Protein AF-A0A7X7PB90-F1 (afdb_monomer)

Nearest PDB structures (foldseek):
  7yny-assembly1_H  TM=3.281E-01  e=5.242E+00  Helicoverpa armigera nucleopolyhedrovirus
  7a5i-assembly1_a3  TM=3.169E-01  e=9.007E+00  Homo sapiens

pLDDT: mean 92.81, std 6.09, range [58.84, 97.69]

Sequence (81 aa):
GFVHFNVPGQSRKFEVQTVGPHIRFTSGRWAQGEARRTQLVLIGVGMDGDAVLRALGECVAENDDADTGAMLGVHRYTAAV

Radius of gyration: 13.62 Å; Cα contacts (8 Å, |Δi|>4): 87; chains: 1; bounding box: 30×26×36 Å

Structure (mmCIF, N/CA/C/O backbone):
data_AF-A0A7X7PB90-F1
#
_entry.id   AF-A0A7X7PB90-F1
#
loop_
_atom_site.group_PDB
_atom_site.id
_atom_site.type_symbol
_atom_site.label_atom_id
_atom_site.label_alt_id
_atom_site.label_comp_id
_atom_site.label_asym_id
_atom_site.label_entity_id
_atom_site.label_seq_id
_atom_site.pdbx_PDB_ins_code
_atom_site.Cartn_x
_atom_site.Cartn_y
_atom_site.Cartn_z
_atom_site.occupancy
_atom_site.B_iso_or_equiv
_atom_site.auth_seq_id
_atom_site.auth_comp_id
_atom_site.auth_asym_id
_atom_site.auth_atom_id
_atom_site.pdbx_PDB_model_num
ATOM 1 N N . GLY A 1 1 ? -4.449 -4.345 -3.557 1.00 96.75 1 GLY A N 1
ATOM 2 C CA . GLY A 1 1 ? -3.782 -5.112 -2.482 1.00 96.75 1 GLY A CA 1
ATOM 3 C C . GLY A 1 1 ? -4.072 -4.470 -1.141 1.00 96.75 1 GLY A C 1
ATOM 4 O O . GLY A 1 1 ? -4.829 -3.509 -1.099 1.00 96.75 1 GLY A O 1
ATOM 5 N N . PHE A 1 2 ? -3.475 -4.964 -0.061 1.00 97.25 2 PHE A N 1
ATOM 6 C CA . PHE A 1 2 ? -3.639 -4.421 1.288 1.00 97.25 2 PHE A CA 1
ATOM 7 C C . PHE A 1 2 ? -2.292 -4.070 1.905 1.00 97.25 2 PHE A C 1
ATOM 9 O O . PHE A 1 2 ? -1.324 -4.803 1.713 1.00 97.25 2 PHE A O 1
ATOM 16 N N . VAL A 1 3 ? -2.248 -2.978 2.664 1.00 96.69 3 VAL A N 1
ATOM 17 C CA . VAL A 1 3 ? -1.065 -2.534 3.404 1.00 96.69 3 VAL A CA 1
ATOM 18 C C . VAL A 1 3 ? -1.410 -2.414 4.883 1.00 96.69 3 VAL A C 1
ATOM 20 O O . VAL A 1 3 ? -2.464 -1.883 5.253 1.00 96.69 3 VAL A O 1
ATOM 23 N N . HIS A 1 4 ? -0.510 -2.925 5.716 1.00 95.25 4 HIS A N 1
ATOM 24 C CA . HIS A 1 4 ? -0.489 -2.696 7.152 1.00 95.25 4 HIS A CA 1
ATOM 25 C C . HIS A 1 4 ? 0.664 -1.740 7.468 1.00 95.25 4 HIS A C 1
ATOM 27 O O . HIS A 1 4 ? 1.814 -2.049 7.162 1.00 95.25 4 HIS A O 1
ATOM 33 N N . PHE A 1 5 ? 0.352 -0.577 8.040 1.00 93.75 5 PHE A N 1
ATOM 34 C CA . PHE A 1 5 ? 1.351 0.427 8.403 1.00 93.75 5 PHE A CA 1
ATOM 35 C C . PHE A 1 5 ? 1.703 0.302 9.879 1.00 93.75 5 PHE A C 1
ATOM 37 O O . PHE A 1 5 ? 0.814 0.385 10.728 1.00 93.75 5 PHE A O 1
ATOM 44 N N . ASN A 1 6 ? 2.994 0.143 10.169 1.00 92.25 6 ASN A N 1
ATOM 45 C CA . ASN A 1 6 ? 3.512 0.091 11.529 1.00 92.25 6 ASN A CA 1
ATOM 46 C C . ASN A 1 6 ? 3.737 1.507 12.080 1.00 92.25 6 ASN A C 1
ATOM 48 O O . ASN A 1 6 ? 4.865 1.970 12.195 1.00 92.25 6 ASN A O 1
ATOM 52 N N . VAL A 1 7 ? 2.645 2.233 12.327 1.00 91.75 7 VAL A N 1
ATOM 53 C CA . VAL A 1 7 ? 2.677 3.592 12.887 1.00 91.75 7 VAL A CA 1
ATOM 54 C C . VAL A 1 7 ? 1.901 3.594 14.203 1.00 91.75 7 VAL A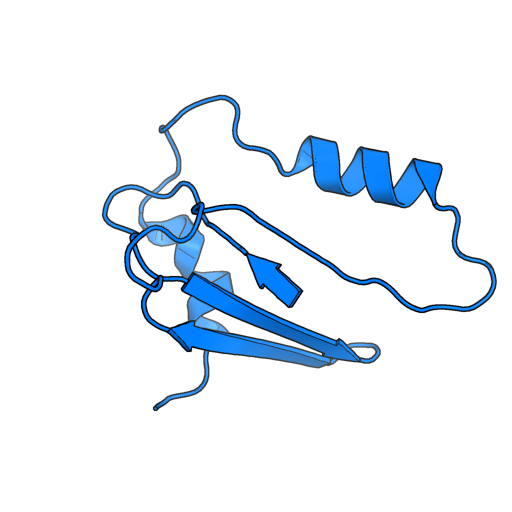 C 1
ATOM 56 O O . VAL A 1 7 ? 0.781 3.068 14.229 1.00 91.75 7 VAL A O 1
ATOM 59 N N . PRO A 1 8 ? 2.432 4.185 15.289 1.00 89.12 8 PRO A N 1
ATOM 60 C CA . PRO A 1 8 ? 1.737 4.240 16.571 1.00 89.12 8 PRO A CA 1
ATOM 61 C C . PRO A 1 8 ? 0.294 4.752 16.447 1.00 89.12 8 PRO A C 1
ATOM 63 O O . PRO A 1 8 ? 0.013 5.759 15.799 1.00 89.12 8 PRO A O 1
ATOM 66 N N . GLY A 1 9 ? -0.653 4.027 17.050 1.00 88.75 9 GLY A N 1
ATOM 67 C CA . GLY A 1 9 ? -2.084 4.354 17.002 1.00 88.75 9 GLY A CA 1
ATOM 68 C C . GLY A 1 9 ? -2.803 3.965 15.701 1.00 88.75 9 GLY A C 1
ATOM 69 O O . GLY A 1 9 ? -4.036 4.004 15.653 1.00 88.75 9 GLY A O 1
ATOM 70 N N . GLN A 1 10 ? -2.084 3.523 14.666 1.00 91.50 10 GLN A N 1
ATOM 71 C CA . GLN A 1 10 ? -2.693 3.002 13.449 1.00 91.50 10 GLN A CA 1
ATOM 72 C C . GLN A 1 10 ? -3.087 1.530 13.620 1.00 91.50 10 GLN A C 1
ATOM 74 O O . GLN A 1 10 ? -2.276 0.671 13.939 1.00 91.50 10 GLN A O 1
ATOM 79 N N . SER A 1 11 ? -4.359 1.222 13.377 1.00 92.38 11 SER A N 1
ATOM 80 C CA . SER A 1 11 ? -4.900 -0.144 13.477 1.00 92.38 11 SER A CA 1
ATOM 81 C C . SER A 1 11 ? -5.787 -0.532 12.296 1.00 92.38 11 SER A C 1
ATOM 83 O O . SER A 1 11 ? -6.334 -1.636 12.258 1.00 92.38 11 SER A O 1
ATOM 85 N N . ARG A 1 12 ? -5.970 0.373 11.332 1.00 95.00 12 ARG A N 1
ATOM 86 C CA . ARG A 1 12 ? -6.819 0.167 10.161 1.00 95.00 12 ARG A CA 1
ATOM 87 C C . ARG A 1 12 ? -6.110 -0.698 9.125 1.00 95.00 12 ARG A C 1
ATOM 89 O O . ARG A 1 12 ? -4.885 -0.754 9.045 1.00 95.00 12 ARG A O 1
ATOM 96 N N . LYS A 1 13 ? -6.923 -1.355 8.308 1.00 96.81 13 LYS A N 1
ATOM 97 C CA . LYS A 1 13 ? -6.502 -1.984 7.060 1.00 96.81 13 LYS A CA 1
ATOM 98 C C . LYS A 1 13 ? -6.586 -0.935 5.961 1.00 96.81 13 LYS A C 1
ATOM 100 O O . LYS A 1 13 ? -7.589 -0.225 5.896 1.00 96.81 13 LYS A O 1
ATOM 105 N N . PHE A 1 14 ? -5.589 -0.851 5.091 1.00 97.25 14 PHE A N 1
ATOM 106 C CA . PHE A 1 14 ? -5.664 0.016 3.919 1.00 97.25 14 PHE A CA 1
ATOM 107 C C . PHE A 1 14 ? -5.664 -0.831 2.661 1.00 97.25 14 PHE A C 1
ATOM 109 O O . PHE A 1 14 ? -4.701 -1.543 2.390 1.00 97.25 14 PHE A O 1
ATOM 116 N N . GLU A 1 15 ? -6.742 -0.758 1.889 1.00 97.38 15 GLU A N 1
ATOM 117 C CA . GLU A 1 15 ? -6.699 -1.211 0.506 1.00 97.38 15 GLU A CA 1
ATOM 118 C C . GLU A 1 15 ? -5.939 -0.177 -0.318 1.00 97.38 15 GLU A C 1
ATOM 120 O O . GLU A 1 15 ? -6.219 1.016 -0.214 1.00 97.38 15 GLU A O 1
ATOM 125 N N . VAL A 1 16 ? -4.985 -0.640 -1.121 1.00 97.25 16 VAL A N 1
ATOM 126 C CA . VAL A 1 16 ? -4.230 0.177 -2.069 1.00 97.25 16 VAL A CA 1
ATOM 127 C C . VAL A 1 16 ? -4.460 -0.325 -3.484 1.00 97.25 16 VAL A C 1
ATOM 129 O O . VAL A 1 16 ? -4.402 -1.531 -3.760 1.00 97.25 16 VAL A O 1
ATOM 132 N N . GLN A 1 17 ? -4.692 0.621 -4.382 1.00 96.44 17 GLN A N 1
ATOM 133 C CA . GLN A 1 17 ? -4.789 0.392 -5.812 1.00 96.44 17 GLN A CA 1
ATOM 134 C C . GLN A 1 17 ? -3.897 1.407 -6.520 1.00 96.44 17 GLN A C 1
ATOM 136 O O . GLN A 1 17 ? -3.900 2.590 -6.172 1.00 96.44 17 GLN A O 1
ATOM 141 N N . THR A 1 18 ? -3.123 0.931 -7.492 1.00 95.38 18 THR A N 1
ATOM 142 C CA . THR A 1 18 ? -2.270 1.778 -8.324 1.00 95.38 18 THR A CA 1
ATOM 143 C C . THR A 1 18 ? -2.349 1.350 -9.783 1.00 95.38 18 THR A C 1
ATOM 145 O O . THR A 1 18 ? -2.363 0.153 -10.075 1.00 95.38 18 THR A O 1
ATOM 148 N N . VAL A 1 19 ? -2.437 2.327 -10.687 1.00 94.75 19 VAL A N 1
ATOM 149 C CA . VAL A 1 19 ? -2.408 2.136 -12.144 1.00 94.75 19 VAL A CA 1
ATOM 150 C C . VAL A 1 19 ? -1.616 3.287 -12.759 1.00 94.75 19 VAL A C 1
ATOM 152 O O . VAL A 1 19 ? -2.046 4.443 -12.729 1.00 94.75 19 VAL A O 1
ATOM 155 N N . GLY A 1 20 ? -0.443 2.979 -13.315 1.00 90.75 20 GLY A N 1
ATOM 156 C CA . GLY A 1 20 ? 0.487 4.003 -13.791 1.00 90.75 20 GLY A CA 1
ATOM 157 C C . GLY A 1 20 ? 0.830 4.996 -12.667 1.00 90.75 20 GLY A C 1
ATOM 158 O O . GLY A 1 20 ? 1.268 4.560 -11.605 1.00 90.75 20 GLY A O 1
ATOM 159 N N . PRO A 1 21 ? 0.627 6.314 -12.857 1.00 92.44 21 PRO A N 1
ATOM 160 C CA . PRO A 1 21 ? 0.921 7.315 -11.831 1.00 92.44 21 PRO A CA 1
ATOM 161 C C . PRO A 1 21 ? -0.195 7.493 -10.788 1.00 92.44 21 PRO A C 1
ATOM 163 O O . PRO A 1 21 ? -0.028 8.263 -9.845 1.00 92.44 21 PRO A O 1
ATOM 166 N N . HIS A 1 22 ? -1.353 6.846 -10.957 1.00 94.12 22 HIS A N 1
ATOM 167 C CA . HIS A 1 22 ? -2.485 7.029 -10.050 1.00 94.12 22 HIS A CA 1
ATOM 168 C C . HIS A 1 22 ? -2.396 6.073 -8.871 1.00 94.12 22 HIS A C 1
ATOM 170 O O . HIS A 1 22 ? -2.311 4.866 -9.074 1.00 94.12 22 HIS A O 1
ATOM 176 N N . ILE A 1 23 ? -2.516 6.607 -7.653 1.00 95.56 23 ILE A N 1
ATOM 177 C CA . ILE A 1 23 ? -2.611 5.835 -6.414 1.00 95.56 23 ILE A CA 1
ATOM 178 C C . ILE A 1 23 ? -3.854 6.243 -5.625 1.00 95.56 23 ILE A C 1
ATOM 180 O O . ILE A 1 23 ? -4.182 7.426 -5.515 1.00 95.56 23 ILE A O 1
ATOM 184 N N . ARG A 1 24 ? -4.542 5.255 -5.054 1.00 96.31 24 ARG A N 1
ATOM 185 C CA . ARG A 1 24 ? -5.676 5.470 -4.154 1.00 96.31 24 ARG A CA 1
ATOM 186 C C . ARG A 1 24 ? -5.616 4.498 -2.990 1.00 96.31 24 ARG A C 1
ATOM 188 O O . ARG A 1 24 ? -5.357 3.309 -3.179 1.00 96.31 24 ARG A O 1
ATOM 195 N N . PHE A 1 25 ? -5.940 5.009 -1.807 1.00 97.69 25 PHE A N 1
ATOM 196 C CA . PHE A 1 25 ? -6.169 4.207 -0.615 1.00 97.69 25 PHE A CA 1
ATOM 197 C C . PHE A 1 25 ? -7.644 4.219 -0.210 1.00 97.69 25 PHE A C 1
ATOM 199 O O . PHE A 1 25 ? -8.373 5.189 -0.427 1.00 97.69 25 PHE A O 1
ATOM 206 N N . THR A 1 26 ? -8.101 3.137 0.410 1.00 96.88 26 THR A N 1
ATOM 207 C CA . THR A 1 26 ? -9.388 3.070 1.116 1.00 96.88 26 THR A CA 1
ATOM 208 C C . THR A 1 26 ? -9.164 2.455 2.485 1.00 96.88 26 THR A C 1
ATOM 210 O O . THR A 1 26 ? -8.565 1.386 2.601 1.00 96.88 26 THR A O 1
ATOM 213 N N . SER A 1 27 ? -9.619 3.144 3.534 1.00 95.81 27 SER A N 1
ATOM 214 C CA . SER A 1 27 ? -9.455 2.658 4.903 1.00 95.81 27 SER A CA 1
ATOM 215 C C . SER A 1 27 ? -10.592 1.710 5.287 1.00 95.81 27 SER A C 1
ATOM 217 O O . SER A 1 27 ? -11.770 2.0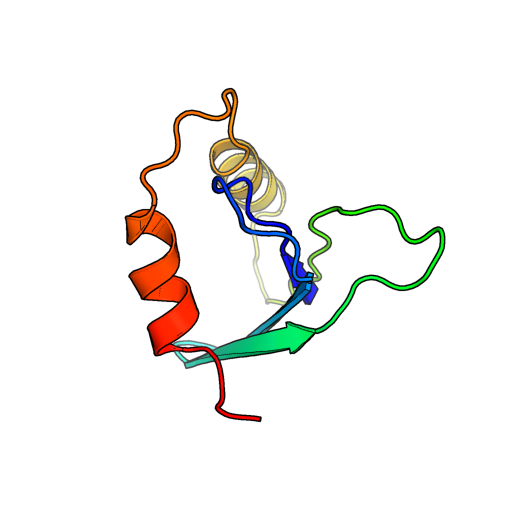07 5.114 1.00 95.81 27 SER A O 1
ATOM 219 N N . GLY A 1 28 ? -10.245 0.587 5.899 1.00 95.00 28 GLY A N 1
ATOM 220 C CA . GLY A 1 28 ? -11.169 -0.442 6.360 1.00 95.00 28 GLY A CA 1
ATOM 221 C C . GLY A 1 28 ? -10.784 -0.960 7.740 1.00 95.00 28 GLY A C 1
ATOM 222 O O . GLY A 1 28 ? -9.769 -0.560 8.318 1.00 95.00 28 GLY A O 1
ATOM 223 N N . ARG A 1 29 ? -11.617 -1.835 8.296 1.00 95.56 29 ARG A N 1
ATOM 224 C CA . ARG A 1 29 ? -11.287 -2.604 9.501 1.00 95.56 29 ARG A CA 1
ATOM 225 C C . ARG A 1 29 ? -10.754 -3.970 9.075 1.00 95.56 29 ARG A C 1
ATOM 227 O O . ARG A 1 29 ? -11.191 -4.502 8.059 1.00 95.56 29 ARG A O 1
ATOM 234 N N . TRP A 1 30 ? -9.828 -4.520 9.850 1.00 96.69 30 TRP A N 1
ATOM 235 C CA . TRP A 1 30 ? -9.471 -5.934 9.739 1.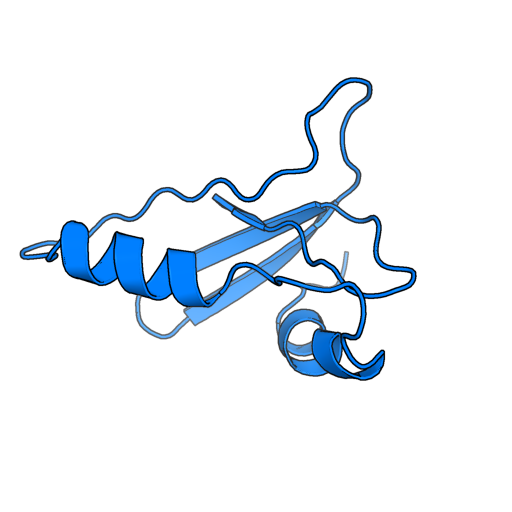00 96.69 30 TRP A CA 1
ATOM 236 C C . TRP A 1 30 ? -10.661 -6.789 10.173 1.00 96.69 30 TRP A C 1
ATOM 238 O O . TRP A 1 30 ? -11.336 -6.442 11.148 1.00 96.69 30 TRP A O 1
ATOM 248 N N . ALA A 1 31 ? -10.923 -7.885 9.465 1.00 95.50 31 ALA A N 1
ATOM 249 C CA . ALA A 1 31 ? -11.927 -8.844 9.901 1.00 95.50 31 ALA A CA 1
ATOM 250 C C . ALA A 1 31 ? -11.457 -9.591 11.161 1.00 95.50 31 ALA A C 1
ATOM 252 O O . ALA A 1 31 ? -10.264 -9.657 11.474 1.00 95.50 31 ALA A O 1
ATOM 253 N N . GLN A 1 32 ? -12.401 -10.165 11.907 1.00 95.94 32 GLN A N 1
ATOM 254 C CA . GLN A 1 32 ? -12.061 -10.980 13.070 1.00 95.94 32 GLN A CA 1
ATOM 255 C C . GLN A 1 32 ? -11.223 -12.191 12.634 1.00 95.94 32 GLN A C 1
ATOM 257 O O . GLN A 1 32 ? -11.604 -12.914 11.719 1.00 95.94 32 GLN A O 1
ATOM 262 N N . GLY A 1 33 ? -10.075 -12.398 13.284 1.00 95.19 33 GLY A N 1
ATOM 263 C CA . GLY A 1 33 ? -9.143 -13.482 12.951 1.00 95.19 33 GLY A CA 1
ATOM 264 C C . GLY A 1 33 ? -8.304 -13.249 11.689 1.00 95.19 33 GLY A C 1
ATOM 265 O O . GLY A 1 33 ? -7.467 -14.085 11.359 1.00 95.19 33 GLY A O 1
ATOM 266 N N . GLU A 1 34 ? -8.479 -12.124 10.990 1.00 95.50 34 GLU A N 1
ATOM 267 C CA . GLU A 1 34 ? -7.647 -11.788 9.838 1.00 95.50 34 GLU A CA 1
ATOM 268 C C . GLU A 1 34 ? -6.236 -11.390 10.289 1.00 95.50 34 GLU A C 1
ATOM 270 O O . GLU A 1 34 ? -6.056 -10.529 11.155 1.00 95.50 34 GLU A O 1
ATOM 275 N N . ALA A 1 35 ? -5.218 -11.996 9.675 1.00 93.81 35 ALA A N 1
ATOM 276 C CA . ALA A 1 35 ? -3.833 -11.614 9.911 1.00 93.81 35 ALA A CA 1
ATOM 277 C C . ALA A 1 35 ? -3.581 -10.185 9.402 1.00 93.81 35 ALA A C 1
ATOM 279 O O . ALA A 1 35 ? -3.781 -9.890 8.222 1.00 93.81 35 ALA A O 1
ATOM 280 N N . ARG A 1 36 ? -3.088 -9.309 10.283 1.00 94.19 36 ARG A N 1
ATOM 281 C CA . ARG A 1 36 ? -2.722 -7.928 9.941 1.00 94.19 36 ARG A CA 1
ATOM 282 C C . ARG A 1 36 ? -1.392 -7.909 9.195 1.00 94.19 36 ARG A C 1
ATOM 284 O O . ARG A 1 36 ? -0.335 -7.777 9.802 1.00 94.19 36 ARG A O 1
ATOM 291 N N . ARG A 1 37 ? -1.442 -8.095 7.878 1.00 94.38 37 ARG A N 1
ATOM 292 C CA . ARG A 1 37 ? -0.251 -8.144 7.022 1.00 94.38 37 ARG A CA 1
ATOM 293 C C . ARG A 1 37 ? -0.439 -7.382 5.720 1.00 94.38 37 ARG A C 1
ATOM 295 O O . ARG A 1 37 ? -1.549 -7.260 5.205 1.00 94.38 37 ARG A O 1
ATOM 302 N N . THR A 1 38 ? 0.675 -6.929 5.163 1.00 96.31 38 THR A N 1
ATOM 303 C CA . THR A 1 38 ? 0.720 -6.400 3.802 1.00 96.31 38 THR A CA 1
ATOM 304 C C . THR A 1 38 ? 0.645 -7.557 2.806 1.00 96.31 38 THR A C 1
ATOM 306 O O . THR A 1 38 ? 1.369 -8.543 2.923 1.00 96.31 38 THR A O 1
ATOM 309 N N . GLN A 1 39 ? -0.258 -7.453 1.833 1.00 96.25 39 GLN A N 1
ATOM 310 C CA . GLN A 1 39 ? -0.417 -8.411 0.739 1.00 96.25 39 GLN A CA 1
ATOM 311 C C . GLN A 1 39 ? -0.674 -7.657 -0.556 1.00 96.25 39 GLN A C 1
ATOM 313 O O . GLN A 1 39 ? -1.714 -7.013 -0.723 1.00 96.25 39 GLN A O 1
ATOM 318 N N . LEU A 1 40 ? 0.261 -7.753 -1.491 1.00 96.88 40 LEU A N 1
ATOM 319 C CA . LEU A 1 40 ? 0.213 -7.029 -2.752 1.00 96.88 40 LEU A CA 1
ATOM 320 C C . LEU A 1 40 ? 0.181 -8.014 -3.919 1.00 96.88 40 LEU A C 1
ATOM 322 O O . LEU A 1 40 ? 0.770 -9.088 -3.860 1.00 96.88 40 LEU A O 1
ATOM 326 N N . VAL A 1 41 ? -0.525 -7.622 -4.974 1.00 96.25 41 VAL A N 1
ATOM 327 C CA . VAL A 1 41 ? -0.468 -8.264 -6.287 1.00 96.25 41 VAL A CA 1
ATOM 328 C C . VAL A 1 41 ? 0.023 -7.188 -7.235 1.00 96.25 41 VAL A C 1
ATOM 330 O O . VAL A 1 41 ? -0.524 -6.084 -7.244 1.00 96.25 41 VAL A O 1
ATOM 333 N N . LEU A 1 42 ? 1.073 -7.500 -7.980 1.00 95.00 42 LEU A N 1
ATOM 334 C CA . LEU A 1 42 ? 1.728 -6.579 -8.894 1.00 95.00 42 LEU A CA 1
ATOM 335 C C . LEU A 1 42 ? 1.657 -7.177 -10.294 1.00 95.00 42 LEU A C 1
ATOM 337 O O . LEU A 1 42 ? 1.907 -8.367 -10.472 1.00 95.00 42 LEU A O 1
ATOM 341 N N . ILE A 1 43 ? 1.264 -6.360 -11.266 1.00 93.75 43 ILE A N 1
ATOM 342 C CA . ILE A 1 43 ? 1.017 -6.792 -12.639 1.00 93.75 43 ILE A CA 1
ATOM 343 C C . ILE A 1 43 ? 1.704 -5.795 -13.563 1.00 93.75 43 ILE A C 1
ATOM 345 O O . ILE A 1 43 ? 1.437 -4.597 -13.495 1.00 93.75 43 ILE A O 1
ATOM 349 N N . GLY A 1 44 ? 2.570 -6.297 -14.435 1.00 92.19 44 GLY A N 1
ATOM 350 C CA . GLY A 1 44 ? 3.303 -5.487 -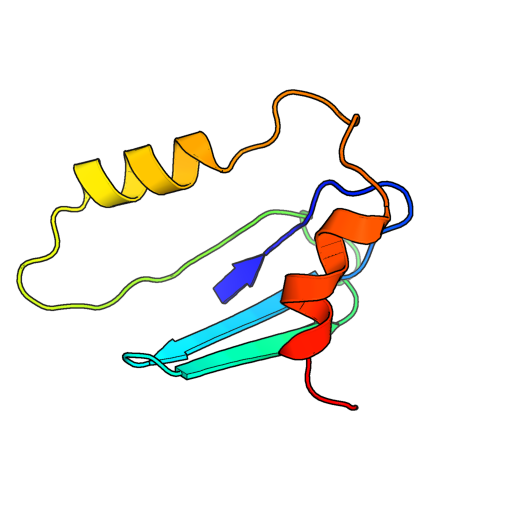15.395 1.00 92.19 44 GLY A CA 1
ATOM 351 C C . GLY A 1 44 ? 4.102 -6.354 -16.360 1.00 92.19 44 GLY A C 1
ATOM 352 O O . GLY A 1 44 ? 4.403 -7.513 -16.078 1.00 92.19 44 GLY A O 1
ATOM 353 N N . VAL A 1 45 ? 4.426 -5.789 -17.519 1.00 95.75 45 VAL A N 1
ATOM 354 C CA . VAL A 1 45 ? 5.237 -6.449 -18.550 1.00 95.75 45 VAL A CA 1
ATOM 355 C C . VAL A 1 45 ? 6.708 -6.119 -18.314 1.00 95.75 45 VAL A C 1
ATOM 357 O O . VAL A 1 45 ? 7.040 -4.964 -18.067 1.00 95.75 45 VAL A O 1
ATOM 360 N N . GLY A 1 46 ? 7.586 -7.125 -18.398 1.00 95.56 46 GLY A N 1
ATOM 361 C CA . GLY A 1 46 ? 9.034 -6.936 -18.236 1.00 95.56 46 GLY A CA 1
ATOM 362 C C . GLY A 1 46 ? 9.466 -6.573 -16.813 1.00 95.56 46 GLY A C 1
ATOM 363 O O . GLY A 1 46 ? 10.514 -5.963 -16.632 1.00 95.56 46 GLY A O 1
ATOM 364 N N . MET A 1 47 ? 8.653 -6.905 -15.807 1.00 93.75 47 MET A N 1
ATOM 365 C CA . MET A 1 47 ? 8.999 -6.656 -14.411 1.00 93.75 47 MET A CA 1
ATOM 366 C C . MET A 1 47 ? 10.143 -7.558 -13.944 1.00 93.75 47 MET A C 1
ATOM 368 O O . MET A 1 47 ? 10.102 -8.772 -14.137 1.00 93.75 47 MET A O 1
ATOM 372 N N . ASP A 1 48 ? 11.103 -6.962 -13.243 1.00 96.69 48 ASP A N 1
ATOM 373 C CA . ASP A 1 48 ? 12.085 -7.685 -12.439 1.00 96.69 48 ASP A CA 1
ATOM 374 C C . ASP A 1 48 ? 11.472 -8.008 -11.066 1.00 96.69 48 ASP A C 1
ATOM 376 O O . ASP A 1 48 ? 11.303 -7.129 -10.217 1.00 96.69 48 ASP A O 1
ATOM 380 N N . GLY A 1 49 ? 11.081 -9.268 -10.869 1.00 95.38 49 GLY A N 1
ATOM 381 C CA . GLY A 1 49 ? 10.435 -9.717 -9.635 1.00 95.38 49 GLY A CA 1
ATOM 382 C C . GLY A 1 49 ? 11.334 -9.607 -8.403 1.00 95.38 49 GLY A C 1
ATOM 383 O O . GLY A 1 49 ? 10.858 -9.197 -7.345 1.00 95.38 49 GLY A O 1
ATOM 384 N N . ASP A 1 50 ? 12.625 -9.904 -8.540 1.00 96.69 50 ASP A N 1
ATOM 385 C CA . ASP A 1 50 ? 13.567 -9.902 -7.418 1.00 96.69 50 ASP A CA 1
ATOM 386 C C . ASP A 1 50 ? 13.877 -8.475 -6.973 1.00 96.69 50 ASP A C 1
ATOM 388 O O . ASP A 1 50 ? 13.872 -8.176 -5.775 1.00 96.69 50 ASP A O 1
ATOM 392 N N . ALA A 1 51 ? 14.064 -7.558 -7.927 1.00 97.06 51 ALA A N 1
ATOM 393 C CA . ALA A 1 51 ? 14.226 -6.142 -7.615 1.00 97.06 51 ALA A CA 1
ATOM 394 C C . ALA A 1 51 ? 12.999 -5.578 -6.883 1.00 97.06 51 ALA A C 1
ATOM 396 O O . ALA A 1 51 ? 13.148 -4.799 -5.939 1.00 97.06 51 ALA A O 1
ATOM 397 N N . VAL A 1 52 ? 11.795 -5.991 -7.285 1.00 95.44 52 VAL A N 1
ATOM 398 C CA . VAL A 1 52 ? 10.552 -5.563 -6.638 1.00 95.44 52 VAL A CA 1
ATOM 399 C C . VAL A 1 52 ? 10.413 -6.150 -5.236 1.00 95.44 52 VAL A C 1
ATOM 401 O O . VAL A 1 52 ? 10.076 -5.418 -4.306 1.00 95.44 52 VAL A O 1
ATOM 404 N N . LEU A 1 53 ? 10.701 -7.440 -5.054 1.00 95.31 53 LEU A N 1
ATOM 405 C CA . LEU A 1 53 ? 10.673 -8.072 -3.734 1.00 95.31 53 LEU A CA 1
ATOM 406 C C . LEU A 1 53 ? 11.681 -7.429 -2.780 1.00 95.31 53 LEU A C 1
ATOM 408 O O . LEU A 1 53 ? 11.331 -7.154 -1.634 1.00 95.31 53 LEU A O 1
ATOM 412 N N . ARG A 1 54 ? 12.892 -7.121 -3.256 1.00 96.94 54 ARG A N 1
ATOM 413 C CA . ARG A 1 54 ? 13.901 -6.403 -2.470 1.00 96.94 54 ARG A CA 1
ATOM 414 C C . ARG A 1 54 ? 13.410 -5.016 -2.054 1.00 96.94 54 ARG A C 1
ATOM 416 O O . ARG A 1 54 ? 13.449 -4.703 -0.870 1.00 96.94 54 ARG A O 1
ATOM 423 N N . ALA A 1 55 ? 12.892 -4.22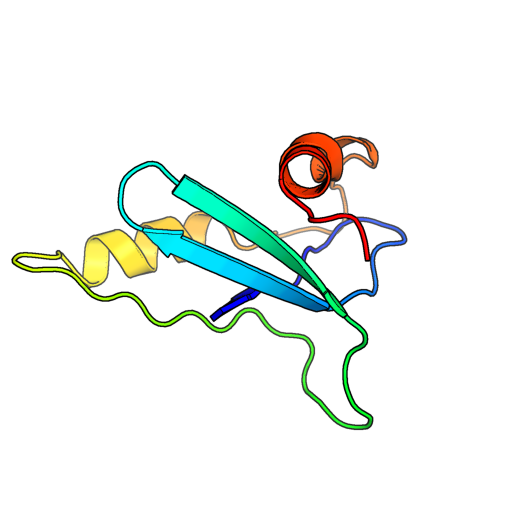2 -2.991 1.00 96.69 55 ALA A N 1
ATOM 424 C CA . ALA A 1 55 ? 12.377 -2.883 -2.693 1.00 96.69 55 ALA A CA 1
ATOM 425 C C . ALA A 1 55 ? 11.198 -2.910 -1.699 1.00 96.69 55 ALA A C 1
ATOM 427 O O . ALA A 1 55 ? 11.090 -2.050 -0.829 1.00 96.69 55 ALA A O 1
ATOM 428 N N . LEU A 1 56 ? 10.318 -3.914 -1.791 1.00 95.19 56 LEU A N 1
ATOM 429 C CA . LEU A 1 56 ? 9.253 -4.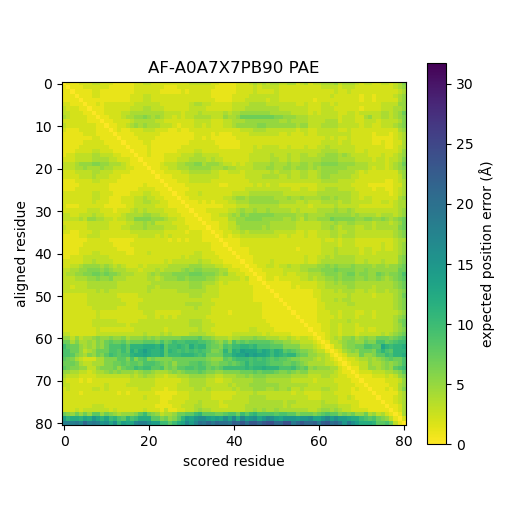118 -0.804 1.00 95.19 56 LEU A CA 1
ATOM 430 C C . LEU A 1 56 ? 9.800 -4.564 0.558 1.00 95.19 56 LEU A C 1
ATOM 432 O O . LEU A 1 56 ? 9.260 -4.154 1.582 1.00 95.19 56 LEU A O 1
ATOM 436 N N . GLY A 1 57 ? 10.857 -5.378 0.577 1.00 95.25 57 GLY A N 1
ATOM 437 C CA . GLY A 1 57 ? 11.554 -5.778 1.799 1.00 95.25 57 GLY A CA 1
ATOM 438 C C . GLY A 1 57 ? 12.169 -4.588 2.537 1.00 95.25 57 GLY A C 1
ATOM 439 O O . GLY A 1 57 ? 12.004 -4.478 3.745 1.00 95.25 57 GLY A O 1
ATOM 440 N N . GLU A 1 58 ? 12.768 -3.648 1.804 1.00 94.88 58 GLU A N 1
ATOM 441 C CA . GLU A 1 58 ? 13.315 -2.388 2.341 1.00 94.88 58 GLU A CA 1
ATOM 442 C C . GLU A 1 58 ? 12.236 -1.481 2.969 1.00 94.88 58 GLU A C 1
ATOM 444 O O . GLU A 1 58 ? 12.553 -0.574 3.732 1.00 94.88 58 GLU A O 1
ATOM 449 N N . CYS A 1 59 ? 10.954 -1.722 2.675 1.00 92.62 59 CYS A N 1
ATOM 450 C CA . CYS A 1 59 ? 9.831 -0.987 3.259 1.00 92.62 59 CYS A CA 1
ATOM 451 C C . CYS A 1 59 ? 9.300 -1.610 4.564 1.00 92.62 59 CYS A C 1
ATOM 453 O O . CYS A 1 59 ? 8.381 -1.053 5.173 1.00 92.62 59 CYS A O 1
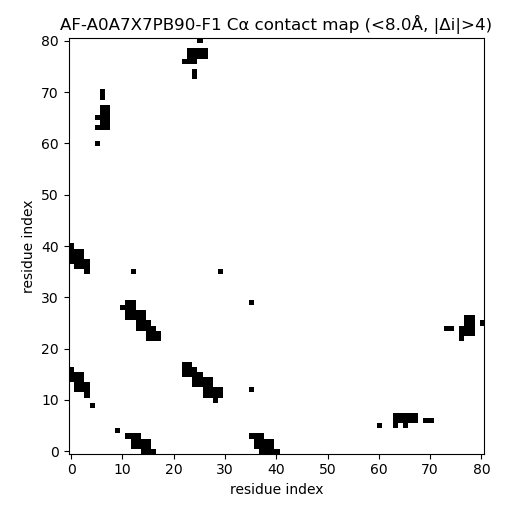ATOM 455 N N . VAL A 1 60 ? 9.798 -2.779 4.977 1.00 92.19 60 VAL A N 1
ATOM 456 C CA . VAL A 1 60 ? 9.379 -3.424 6.227 1.00 92.19 60 VAL A CA 1
ATOM 457 C C . VAL A 1 60 ? 10.054 -2.710 7.394 1.00 92.19 60 VAL A C 1
ATOM 459 O O . VAL A 1 60 ? 11.275 -2.651 7.468 1.00 92.19 60 VAL A O 1
ATOM 462 N N . ALA A 1 61 ? 9.252 -2.163 8.307 1.00 86.94 61 ALA A N 1
ATOM 463 C CA . ALA A 1 61 ? 9.768 -1.502 9.499 1.00 86.94 61 ALA A CA 1
ATOM 464 C C . ALA A 1 61 ? 10.480 -2.510 10.415 1.00 86.94 61 ALA A C 1
ATOM 466 O O . ALA A 1 61 ? 9.919 -3.559 10.736 1.00 86.94 61 ALA A O 1
ATOM 467 N N . GLU A 1 62 ? 11.690 -2.168 10.855 1.00 85.12 62 GLU A N 1
ATOM 468 C CA . GLU A 1 62 ? 12.453 -2.968 11.822 1.00 85.12 62 GLU A CA 1
ATOM 469 C C . GLU A 1 62 ? 12.071 -2.641 13.273 1.00 85.12 62 GLU A C 1
ATOM 471 O O . GLU A 1 62 ? 12.216 -3.491 14.148 1.00 85.12 62 GLU A O 1
ATOM 476 N N . ASN A 1 63 ? 11.553 -1.431 13.521 1.00 84.19 63 ASN A N 1
ATOM 477 C CA . ASN A 1 63 ? 11.185 -0.927 14.844 1.00 84.19 63 ASN A CA 1
ATOM 478 C C . ASN A 1 63 ? 9.841 -0.170 14.812 1.00 84.19 63 ASN A C 1
ATOM 480 O O . ASN A 1 63 ? 9.333 0.197 13.750 1.00 84.19 63 ASN A O 1
ATOM 484 N N . ASP A 1 64 ? 9.283 0.085 15.998 1.00 79.88 64 ASP A N 1
ATOM 485 C CA . ASP A 1 64 ? 8.008 0.794 16.204 1.00 79.88 64 ASP A CA 1
ATOM 486 C C . ASP A 1 64 ? 8.197 2.316 16.410 1.00 79.88 64 ASP A C 1
ATOM 488 O O . ASP A 1 64 ? 7.433 2.962 17.127 1.00 79.88 64 ASP A O 1
ATOM 492 N N . ASP A 1 65 ? 9.234 2.906 15.815 1.00 82.06 65 ASP A N 1
ATOM 493 C CA . ASP A 1 65 ? 9.662 4.298 16.030 1.00 82.06 65 ASP A CA 1
ATOM 494 C C . ASP A 1 65 ? 9.171 5.279 14.952 1.00 82.06 65 ASP A C 1
ATOM 496 O O . ASP A 1 65 ? 9.614 6.429 14.893 1.00 82.06 65 ASP A O 1
ATOM 500 N N . ALA A 1 66 ? 8.232 4.847 14.108 1.00 86.50 66 ALA A N 1
ATOM 501 C CA . ALA A 1 66 ? 7.669 5.693 13.069 1.00 86.50 66 ALA A CA 1
ATOM 502 C C . ALA A 1 66 ? 7.018 6.956 13.660 1.00 86.50 66 ALA A C 1
ATOM 504 O O . ALA A 1 66 ? 6.189 6.890 14.573 1.00 86.50 66 ALA A O 1
ATOM 505 N N . ASP A 1 67 ? 7.351 8.111 13.079 1.00 86.38 67 ASP A N 1
ATOM 506 C CA . ASP A 1 67 ? 6.712 9.377 13.426 1.00 86.38 67 ASP A CA 1
ATOM 507 C C . ASP A 1 67 ? 5.196 9.314 13.183 1.00 86.38 67 ASP A C 1
ATOM 509 O O . ASP A 1 67 ? 4.712 8.736 12.207 1.00 86.38 67 ASP A O 1
ATOM 513 N N . THR A 1 68 ? 4.422 9.976 14.043 1.00 77.44 68 THR A N 1
ATOM 514 C CA . THR A 1 68 ? 2.957 10.004 13.915 1.00 77.44 68 THR A CA 1
ATOM 515 C C . THR A 1 68 ? 2.519 10.704 12.619 1.00 77.44 68 THR A C 1
ATOM 517 O O . THR A 1 68 ? 1.491 10.354 12.033 1.00 77.44 68 THR A O 1
ATOM 520 N N . GLY A 1 69 ? 3.319 11.650 12.114 1.00 86.50 69 GLY A N 1
ATOM 521 C CA . GLY A 1 69 ? 3.115 12.321 10.831 1.00 86.50 69 GLY A CA 1
ATOM 522 C C . GLY A 1 69 ? 3.415 11.462 9.597 1.00 86.50 69 GLY A C 1
ATOM 523 O O . GLY A 1 69 ? 3.037 11.855 8.490 1.00 86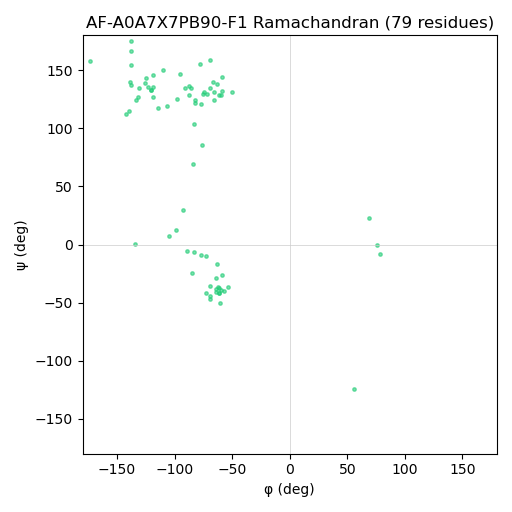.50 69 GLY A O 1
ATOM 524 N N . ALA A 1 70 ? 4.008 10.269 9.743 1.00 90.75 70 ALA A N 1
ATOM 525 C CA . ALA A 1 70 ? 4.365 9.396 8.617 1.00 90.75 70 ALA A CA 1
ATOM 526 C C . ALA A 1 70 ? 3.154 9.002 7.749 1.00 90.75 70 ALA A C 1
ATOM 528 O O . ALA A 1 70 ? 3.278 8.767 6.545 1.00 90.75 70 ALA A O 1
ATOM 529 N N . MET A 1 71 ? 1.950 8.996 8.331 1.00 93.81 71 MET A N 1
ATOM 530 C CA . MET A 1 71 ? 0.716 8.659 7.619 1.00 93.81 71 MET A CA 1
ATOM 531 C C . MET A 1 71 ? 0.174 9.781 6.718 1.00 93.81 71 MET A C 1
ATOM 533 O O . MET A 1 71 ? -0.744 9.524 5.939 1.00 93.81 71 MET A O 1
ATOM 537 N N . LEU A 1 72 ? 0.710 11.010 6.763 1.00 93.44 72 LEU A N 1
ATOM 538 C CA . LEU A 1 72 ? 0.181 12.145 5.985 1.00 93.44 72 LEU A CA 1
ATOM 539 C C . LEU A 1 72 ? 0.134 11.864 4.475 1.00 93.44 72 LEU A C 1
ATOM 541 O O . LEU A 1 72 ? -0.844 12.216 3.811 1.00 93.44 72 LEU A O 1
ATOM 545 N N . GLY A 1 73 ? 1.157 11.194 3.935 1.00 92.75 73 GLY A N 1
ATOM 546 C CA . GLY A 1 73 ? 1.197 10.801 2.525 1.00 92.75 73 GLY A CA 1
ATOM 547 C C . GLY A 1 73 ? 0.088 9.813 2.157 1.00 92.75 73 GLY A C 1
ATOM 548 O O . GLY A 1 73 ? -0.557 9.968 1.125 1.00 92.75 73 GLY A O 1
ATOM 549 N N . VAL A 1 74 ? -0.196 8.846 3.031 1.00 94.50 74 VAL A N 1
ATOM 550 C CA . VAL A 1 74 ? -1.274 7.863 2.840 1.00 94.50 74 VAL A CA 1
ATOM 551 C C . VAL A 1 74 ? -2.638 8.540 2.950 1.00 94.50 74 VAL A C 1
ATOM 553 O O . VAL A 1 74 ? -3.508 8.343 2.100 1.00 94.50 74 VAL A O 1
ATOM 556 N N . HIS A 1 75 ? -2.829 9.374 3.973 1.00 94.19 75 HIS A N 1
ATOM 557 C CA . HIS A 1 75 ? -4.088 10.073 4.216 1.00 94.19 75 HIS A CA 1
ATOM 558 C C . HIS A 1 75 ? -4.459 11.029 3.085 1.00 94.19 75 HIS A C 1
ATOM 560 O O . HIS A 1 75 ? -5.627 11.076 2.712 1.00 94.19 75 HIS A O 1
ATOM 566 N N . ARG A 1 76 ? -3.477 11.699 2.466 1.00 94.81 76 ARG A N 1
ATOM 567 C CA . ARG A 1 76 ? -3.691 12.544 1.280 1.00 94.81 76 ARG A CA 1
ATOM 568 C C . ARG A 1 76 ? -4.398 11.806 0.138 1.00 94.81 76 ARG A C 1
ATOM 570 O O . ARG A 1 76 ? -5.204 12.412 -0.559 1.00 94.81 76 ARG A O 1
ATOM 577 N N . TYR A 1 77 ? -4.095 10.524 -0.055 1.00 95.44 77 TYR A N 1
ATOM 578 C CA . TYR A 1 77 ? -4.660 9.695 -1.128 1.00 95.44 77 TYR A CA 1
ATOM 579 C C . TYR A 1 77 ? -5.726 8.710 -0.630 1.00 95.44 77 TYR A C 1
ATOM 581 O O . TYR A 1 77 ? -6.181 7.848 -1.387 1.00 95.44 77 TYR A O 1
ATOM 589 N N . THR A 1 78 ? -6.123 8.806 0.640 1.00 96.06 78 THR A N 1
ATOM 590 C CA . THR A 1 78 ? -7.208 7.997 1.189 1.00 96.06 78 THR A CA 1
ATOM 591 C C . THR A 1 78 ? -8.526 8.659 0.833 1.00 96.06 78 THR A C 1
ATOM 593 O O . THR A 1 78 ? -8.765 9.809 1.190 1.00 96.06 78 THR A O 1
ATOM 596 N N . ALA A 1 79 ? -9.393 7.939 0.127 1.00 87.25 79 ALA A N 1
ATOM 597 C CA . ALA A 1 79 ? -10.710 8.467 -0.182 1.00 87.25 79 ALA A CA 1
ATOM 598 C C . ALA A 1 79 ? -11.519 8.710 1.096 1.00 87.25 79 ALA A C 1
ATOM 600 O O . ALA A 1 79 ? -11.521 7.871 2.002 1.00 87.25 79 ALA A O 1
ATOM 601 N N . ALA A 1 80 ? -12.224 9.841 1.130 1.00 71.50 80 ALA A N 1
ATOM 602 C CA . ALA A 1 80 ? -13.282 10.060 2.101 1.00 71.50 80 ALA A CA 1
ATOM 603 C C . ALA A 1 80 ? -14.346 8.971 1.899 1.00 71.50 80 ALA A C 1
ATOM 605 O O . ALA A 1 80 ? -14.758 8.712 0.765 1.00 71.50 80 ALA A O 1
ATOM 606 N N . VAL A 1 81 ? -14.708 8.301 2.990 1.00 58.84 81 VAL A N 1
ATOM 607 C CA . VAL A 1 81 ? -15.814 7.340 3.040 1.00 58.84 81 VAL A CA 1
ATOM 608 C C . VAL A 1 81 ? -17.005 8.043 3.656 1.00 58.84 81 VAL A C 1
ATOM 610 O O . VAL A 1 81 ? -16.783 8.711 4.692 1.00 58.84 81 VAL A O 1
#

Foldseek 3Di:
DWAQDLEPPDQWIWDWDDDVPDIAIETHHADVPHDRHDDDDDDDPPDDPVVVVVVVVVVDDPDSPDDNCPCVVVVVRYDDD

Solvent-accessible surface area (backbone atoms only — not comparable to full-atom values): 5195 Å² total; per-residue (Å²): 66,37,44,56,65,76,34,75,93,57,74,57,32,29,41,42,52,74,60,90,93,47,67,42,32,40,78,46,73,68,58,89,91,55,79,90,54,66,47,78,79,86,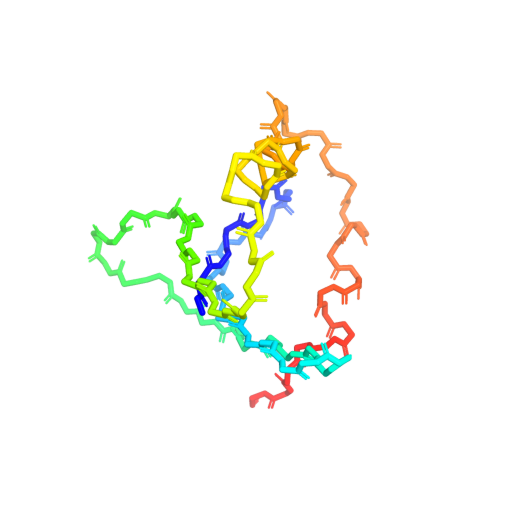86,74,83,92,68,60,64,66,64,49,52,50,57,55,53,73,68,57,76,90,63,84,78,46,55,78,70,67,52,53,71,56,54,74,37,33,58,88,128

Mean predicted aligned error: 3.47 Å

Secondary structure (DSSP, 8-state):
-EE----TT---EEEEEEETTEEEEEEEPPPTT-----B-----TT--HHHHHHHHHTTS-SSS---GGGGHHHHHTBPP-